Protein AF-A0A7W0TEV0-F1 (afdb_monomer)

Radius of gyration: 16.95 Å; Cα contacts (8 Å, |Δi|>4): 9; chains: 1; bounding box: 26×40×44 Å

Solvent-accessible surface area (backbone atoms only — not comparable to full-atom values): 3355 Å² total; per-residue (Å²): 134,82,52,74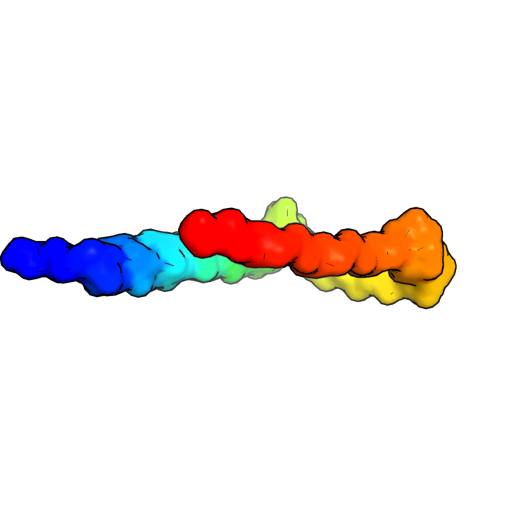,64,57,54,49,52,52,52,49,52,55,52,49,57,52,51,52,51,29,41,73,71,61,80,39,79,94,76,82,78,51,70,71,56,42,66,77,53,60,84,76,77,80,76,81,79,86,127

Structure (mmCIF, N/CA/C/O backbone):
data_AF-A0A7W0TEV0-F1
#
_entry.id   AF-A0A7W0TEV0-F1
#
loop_
_atom_site.group_PDB
_atom_site.id
_atom_site.type_symbol
_atom_site.label_atom_id
_atom_site.label_alt_id
_atom_site.label_comp_id
_atom_site.label_asym_id
_atom_site.label_entity_id
_atom_site.label_seq_id
_atom_site.pdbx_PDB_ins_code
_atom_site.Cartn_x
_atom_site.Cartn_y
_atom_site.Cartn_z
_atom_site.occupancy
_atom_site.B_iso_or_equiv
_atom_site.auth_seq_id
_atom_site.auth_comp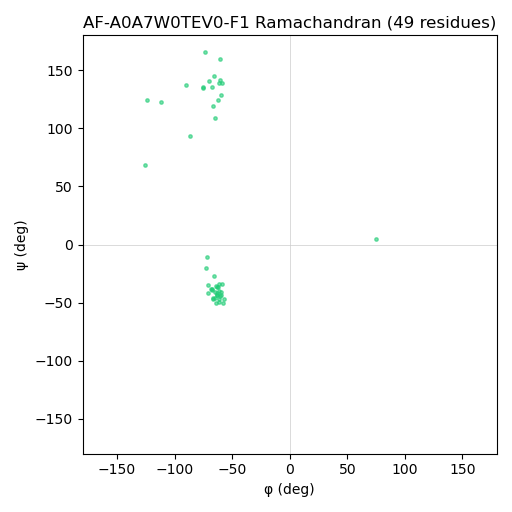_id
_atom_site.auth_asym_id
_atom_site.auth_atom_id
_atom_site.pdbx_PDB_model_num
ATOM 1 N N . MET A 1 1 ? -13.874 1.899 26.700 1.00 80.62 1 MET A N 1
ATOM 2 C CA . MET A 1 1 ? -14.351 2.575 25.473 1.00 80.62 1 MET A CA 1
ATOM 3 C C . MET A 1 1 ? -13.113 3.024 24.717 1.00 80.62 1 MET A C 1
ATOM 5 O O . MET A 1 1 ? -12.312 3.722 25.320 1.00 80.62 1 MET A O 1
ATOM 9 N N . LYS A 1 2 ? -12.889 2.559 23.483 1.00 84.38 2 LYS A N 1
ATOM 10 C CA . LYS A 1 2 ? -11.677 2.928 22.732 1.00 84.38 2 LYS A CA 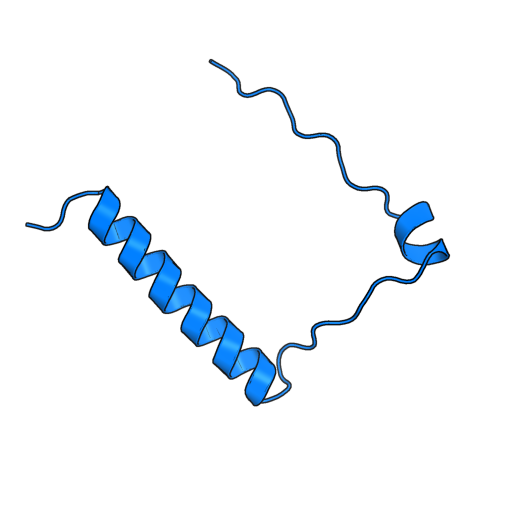1
ATOM 11 C C . LYS A 1 2 ? -11.804 4.359 22.214 1.00 84.38 2 LYS A C 1
ATOM 13 O O . LYS A 1 2 ? -12.844 4.722 21.658 1.00 84.38 2 LYS A O 1
ATOM 18 N N . THR A 1 3 ? -10.755 5.152 22.366 1.00 95.69 3 THR A N 1
ATOM 19 C CA . THR A 1 3 ? -10.630 6.484 21.772 1.00 95.69 3 THR A CA 1
ATOM 20 C C . THR A 1 3 ? -10.690 6.401 20.246 1.00 95.69 3 THR A C 1
ATOM 22 O O . THR A 1 3 ? -10.434 5.359 19.639 1.00 95.69 3 THR A O 1
ATOM 25 N N . GLN A 1 4 ? -11.009 7.517 19.590 1.00 95.88 4 GLN A N 1
ATOM 26 C CA . GLN A 1 4 ? -10.996 7.578 18.124 1.00 95.88 4 GLN A CA 1
ATOM 27 C C . GLN A 1 4 ? -9.614 7.242 17.549 1.00 95.88 4 GLN A C 1
ATOM 29 O O . GLN A 1 4 ? -9.527 6.614 16.497 1.00 95.88 4 GLN A O 1
ATOM 34 N N . LYS A 1 5 ? -8.546 7.623 18.259 1.00 95.69 5 LYS A N 1
ATOM 35 C CA . LYS A 1 5 ? -7.167 7.320 17.880 1.00 95.69 5 LYS A CA 1
ATOM 36 C C . LYS A 1 5 ? -6.897 5.816 17.901 1.00 95.69 5 LYS A C 1
ATOM 38 O O . LYS A 1 5 ? -6.447 5.277 16.898 1.00 95.69 5 LYS A O 1
ATOM 43 N N . GLU A 1 6 ? -7.243 5.137 18.990 1.00 96.06 6 GLU A N 1
ATOM 44 C CA . GLU A 1 6 ? -7.063 3.682 19.104 1.00 96.06 6 GLU A CA 1
ATOM 45 C C . GLU A 1 6 ? -7.849 2.932 18.023 1.00 96.06 6 GLU A C 1
ATOM 47 O O . GLU A 1 6 ? -7.326 2.022 17.389 1.00 96.06 6 GLU A O 1
ATOM 52 N N . GLN A 1 7 ? -9.078 3.367 17.727 1.00 95.56 7 GLN A N 1
ATOM 53 C CA . GLN A 1 7 ? -9.871 2.778 16.644 1.00 95.56 7 GLN A CA 1
ATOM 54 C C . GLN A 1 7 ? -9.235 2.984 15.258 1.00 95.56 7 GLN A C 1
ATOM 56 O O . GLN A 1 7 ? -9.349 2.118 14.390 1.00 95.56 7 GLN A O 1
ATOM 61 N N . GLN A 1 8 ? -8.589 4.129 15.013 1.00 96.75 8 GLN A N 1
ATOM 62 C CA . GLN A 1 8 ? -7.871 4.389 13.760 1.00 96.75 8 GLN A CA 1
ATOM 63 C C . GLN A 1 8 ? -6.596 3.550 13.651 1.00 96.75 8 GLN A C 1
ATOM 65 O O . GLN A 1 8 ? -6.329 2.994 12.583 1.00 96.75 8 GLN A O 1
ATOM 70 N N . ASP A 1 9 ? -5.848 3.429 14.746 1.00 96.69 9 ASP A N 1
ATOM 71 C CA . ASP A 1 9 ? -4.617 2.645 14.803 1.00 96.69 9 ASP A CA 1
ATOM 72 C C . ASP A 1 9 ? -4.929 1.146 14.579 1.00 96.69 9 ASP A C 1
ATOM 74 O O . ASP A 1 9 ? -4.285 0.498 13.754 1.00 96.69 9 ASP A O 1
ATOM 78 N N . GLU A 1 10 ? -6.010 0.615 15.161 1.00 96.25 10 GLU A N 1
ATOM 79 C CA . GLU A 1 10 ? -6.476 -0.762 14.913 1.00 96.25 10 GLU A CA 1
ATOM 80 C C . GLU A 1 10 ? -6.895 -1.013 13.461 1.00 96.25 10 GLU A C 1
ATOM 82 O O . GLU A 1 10 ? -6.527 -2.028 12.859 1.00 96.25 10 GLU A O 1
ATOM 87 N N . LYS A 1 11 ? -7.639 -0.076 12.861 1.00 96.25 11 LYS A N 1
ATOM 88 C CA . LYS A 1 11 ? -8.015 -0.158 11.441 1.00 96.25 11 LYS A CA 1
ATOM 89 C C . LYS A 1 11 ? -6.784 -0.151 10.542 1.00 96.25 11 LYS A C 1
ATOM 91 O O . LYS A 1 11 ? -6.733 -0.905 9.571 1.00 96.25 11 LYS A O 1
ATOM 96 N N . ARG A 1 12 ? -5.784 0.675 10.870 1.00 96.88 12 ARG A N 1
ATOM 97 C CA . ARG A 1 12 ? -4.515 0.733 10.140 1.00 96.88 12 ARG A CA 1
ATOM 98 C C . ARG A 1 12 ? -3.786 -0.607 10.205 1.00 96.88 12 ARG A C 1
ATOM 100 O O . ARG A 1 12 ? -3.399 -1.112 9.158 1.00 96.88 12 ARG A O 1
ATOM 107 N N . LEU A 1 13 ? -3.640 -1.186 11.396 1.00 97.56 13 LEU A N 1
ATOM 108 C CA . LEU A 1 13 ? -2.978 -2.483 11.582 1.00 97.56 13 LEU A CA 1
ATOM 109 C C . LEU A 1 13 ? -3.698 -3.600 10.821 1.00 97.56 13 LEU A C 1
ATOM 111 O O . LEU A 1 13 ? -3.064 -4.369 10.105 1.00 97.56 13 LEU A O 1
ATOM 115 N N . THR A 1 14 ? -5.030 -3.628 10.895 1.00 97.44 14 THR A N 1
ATOM 116 C CA . THR A 1 14 ? -5.849 -4.611 10.170 1.00 97.44 14 THR A CA 1
ATOM 117 C C . THR A 1 14 ? -5.642 -4.505 8.659 1.00 97.44 14 THR A C 1
ATOM 119 O O . THR A 1 14 ? -5.484 -5.519 7.979 1.00 97.44 14 THR A O 1
ATOM 122 N N . LYS A 1 15 ? -5.601 -3.277 8.122 1.00 97.81 15 LYS A N 1
ATOM 123 C CA . LYS A 1 15 ? -5.388 -3.062 6.688 1.00 97.81 15 LYS A CA 1
ATOM 124 C C . LYS A 1 15 ? -3.977 -3.445 6.249 1.00 97.81 15 LYS A C 1
ATOM 126 O O . LYS A 1 15 ? -3.824 -4.006 5.169 1.00 97.81 15 LYS A O 1
ATOM 131 N N . LEU A 1 16 ? -2.965 -3.160 7.067 1.00 97.88 16 LEU A N 1
ATOM 132 C CA . LEU A 1 16 ? -1.584 -3.551 6.777 1.00 97.88 16 LEU A CA 1
ATOM 133 C C . LEU A 1 16 ? -1.446 -5.074 6.694 1.00 97.88 16 LEU A C 1
ATOM 135 O O . LEU A 1 16 ? -0.945 -5.567 5.690 1.00 97.88 16 LEU A O 1
ATOM 139 N N . ALA A 1 17 ? -2.004 -5.809 7.658 1.00 97.94 17 ALA A N 1
ATOM 140 C CA . ALA A 1 17 ? -1.983 -7.272 7.643 1.00 97.94 17 ALA A CA 1
ATOM 141 C C . ALA A 1 17 ? -2.714 -7.870 6.422 1.00 97.94 17 ALA A C 1
ATOM 143 O O . ALA A 1 17 ? -2.333 -8.908 5.887 1.00 97.94 17 ALA A O 1
ATOM 144 N N . GLU A 1 18 ? -3.790 -7.233 5.952 1.00 98.00 18 GLU A N 1
ATOM 145 C CA . GLU A 1 18 ? -4.461 -7.635 4.711 1.00 98.00 18 GLU A CA 1
ATOM 146 C C . GLU A 1 18 ? -3.561 -7.446 3.484 1.00 98.00 18 GLU A C 1
ATOM 148 O O . GLU A 1 18 ? -3.451 -8.360 2.669 1.00 98.00 18 GLU A O 1
ATO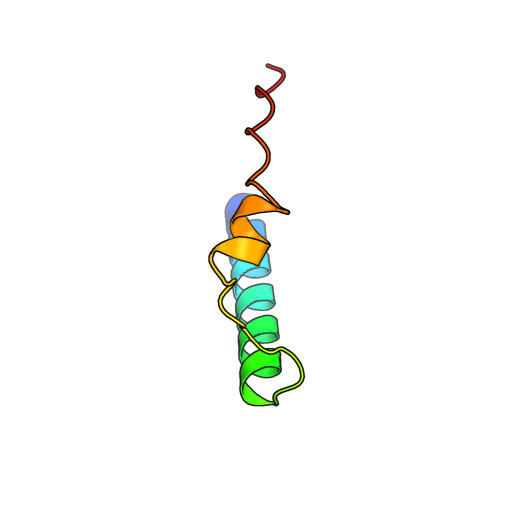M 153 N N . VAL A 1 19 ? -2.901 -6.290 3.374 1.00 97.56 19 VAL A N 1
ATOM 154 C CA . VAL A 1 19 ? -1.973 -5.984 2.276 1.00 97.56 19 VAL A CA 1
ATOM 155 C C . VAL A 1 19 ? -0.783 -6.941 2.287 1.00 97.56 19 VAL A C 1
ATOM 157 O O . VAL A 1 19 ? -0.432 -7.467 1.237 1.00 97.56 19 VAL A O 1
ATOM 160 N N . GLU A 1 20 ? -0.204 -7.225 3.454 1.00 97.56 20 GLU A N 1
ATOM 161 C CA . GLU A 1 20 ? 0.894 -8.189 3.603 1.00 97.56 20 GLU A CA 1
ATOM 162 C C . GLU A 1 20 ? 0.500 -9.575 3.081 1.00 97.56 20 GLU A C 1
ATOM 164 O O . GLU A 1 20 ? 1.207 -10.133 2.246 1.00 97.56 20 GLU A O 1
ATOM 169 N N . ARG A 1 21 ? -0.683 -10.082 3.458 1.00 97.94 21 ARG A N 1
ATOM 170 C CA . ARG A 1 21 ? -1.206 -11.359 2.935 1.00 97.94 21 ARG A CA 1
ATOM 171 C C . ARG A 1 21 ? -1.431 -11.336 1.424 1.00 97.94 21 ARG A C 1
ATOM 173 O O . ARG A 1 21 ? -1.230 -12.345 0.747 1.00 97.94 21 ARG A O 1
ATOM 180 N N . GLN A 1 22 ? -1.868 -10.207 0.871 1.00 98.00 22 GLN A N 1
ATOM 181 C CA . GLN A 1 22 ? -2.042 -10.072 -0.577 1.00 98.00 22 GLN A CA 1
ATOM 182 C C . GLN A 1 22 ? -0.696 -10.098 -1.311 1.00 98.00 22 GLN A C 1
ATOM 184 O O . GLN A 1 22 ? -0.594 -10.727 -2.363 1.00 98.00 22 GLN A O 1
ATOM 189 N N . VAL A 1 23 ? 0.338 -9.475 -0.738 1.00 97.56 23 VAL A N 1
ATOM 190 C CA . VAL A 1 23 ? 1.703 -9.529 -1.277 1.00 97.56 23 VAL A CA 1
ATOM 191 C C . VAL A 1 23 ? 2.273 -10.942 -1.186 1.00 97.56 23 VAL A C 1
ATOM 193 O O . VAL A 1 23 ? 2.784 -11.450 -2.179 1.00 97.56 23 VAL A O 1
ATOM 196 N N . GLU A 1 24 ? 2.130 -11.606 -0.038 1.00 96.81 24 GLU A N 1
ATOM 197 C CA . GLU A 1 24 ? 2.622 -12.972 0.176 1.00 96.81 24 GLU A CA 1
ATOM 198 C C . GLU A 1 24 ? 1.938 -13.992 -0.746 1.00 96.81 24 GLU A C 1
ATOM 200 O O . GLU A 1 24 ? 2.600 -14.835 -1.345 1.00 96.81 24 GLU A O 1
ATOM 205 N N . SER A 1 25 ? 0.619 -13.878 -0.932 1.00 97.69 25 SER A N 1
ATOM 206 C CA . SER A 1 25 ? -0.134 -14.728 -1.868 1.00 97.69 25 SER A CA 1
ATOM 207 C C . SER A 1 25 ? 0.129 -14.419 -3.347 1.00 97.69 25 SER A C 1
ATOM 209 O O . SER A 1 25 ? -0.334 -15.161 -4.212 1.00 97.69 25 SER A O 1
ATOM 211 N N . GLY A 1 26 ? 0.813 -13.314 -3.660 1.00 95.81 26 GLY A N 1
ATOM 212 C CA . GLY A 1 26 ? 1.035 -12.848 -5.031 1.00 95.81 26 GLY A CA 1
ATOM 213 C C . GLY A 1 26 ? -0.193 -12.218 -5.697 1.00 95.81 26 GLY A C 1
ATOM 214 O O . GLY A 1 26 ? -0.131 -11.851 -6.869 1.00 95.81 26 GLY A O 1
ATOM 215 N N . SER A 1 27 ? -1.302 -12.051 -4.967 1.00 96.75 27 SER A N 1
ATOM 216 C CA . SER A 1 27 ? -2.493 -11.348 -5.468 1.00 96.75 27 SER A CA 1
ATOM 217 C C . SER A 1 27 ? -2.290 -9.833 -5.568 1.00 96.75 27 SER A C 1
ATOM 219 O O . SER A 1 27 ? -2.985 -9.165 -6.335 1.00 96.75 27 SER A O 1
ATOM 221 N N . LEU A 1 28 ? -1.302 -9.294 -4.846 1.00 96.44 28 LEU A N 1
ATOM 222 C CA . LEU A 1 28 ? -0.819 -7.924 -4.972 1.00 96.44 28 LEU A CA 1
ATOM 223 C C . LEU A 1 28 ? 0.686 -7.922 -5.259 1.00 96.44 28 LEU A C 1
ATOM 225 O O . LEU A 1 28 ? 1.476 -8.443 -4.481 1.00 96.44 28 LEU A O 1
ATOM 229 N N . VAL A 1 29 ? 1.102 -7.275 -6.348 1.00 95.62 29 VAL A N 1
ATOM 230 C CA . VAL A 1 29 ? 2.520 -7.162 -6.720 1.00 95.62 29 VAL A CA 1
ATOM 231 C C . VAL A 1 29 ? 2.982 -5.718 -6.572 1.00 95.62 29 VAL A C 1
ATOM 233 O O . VAL A 1 29 ? 2.445 -4.811 -7.210 1.00 95.62 29 VAL A O 1
ATOM 236 N N . VAL A 1 30 ? 4.014 -5.497 -5.757 1.00 93.56 30 VAL A N 1
ATOM 237 C CA . VAL A 1 30 ? 4.642 -4.178 -5.596 1.00 93.56 30 VAL A CA 1
ATOM 238 C C . VAL A 1 30 ? 5.716 -4.001 -6.673 1.00 93.56 30 VAL A C 1
ATOM 240 O O . VAL A 1 30 ? 6.860 -4.418 -6.511 1.00 93.56 30 VAL A O 1
ATOM 243 N N . ARG A 1 31 ? 5.336 -3.397 -7.804 1.00 93.56 31 ARG A N 1
ATOM 244 C CA . ARG A 1 31 ? 6.245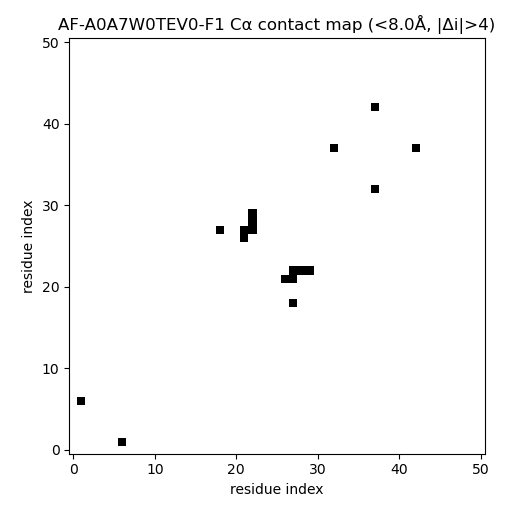 -3.065 -8.913 1.00 93.56 31 ARG A CA 1
ATOM 245 C C . ARG A 1 31 ? 6.836 -1.666 -8.736 1.00 93.56 31 ARG A C 1
ATOM 247 O O . ARG A 1 31 ? 6.111 -0.709 -8.476 1.00 93.56 31 ARG A O 1
ATOM 254 N N . GLN A 1 32 ? 8.135 -1.537 -8.995 1.00 93.00 32 GLN A N 1
ATOM 255 C CA . GLN A 1 32 ? 8.788 -0.236 -9.123 1.00 93.00 32 GLN A CA 1
ATOM 256 C C . GLN A 1 32 ? 8.451 0.412 -10.468 1.00 93.00 32 GLN A C 1
ATOM 258 O O . GLN A 1 32 ? 8.505 -0.240 -11.511 1.00 93.00 32 GLN A O 1
ATOM 263 N N . MET A 1 33 ? 8.124 1.703 -10.443 1.00 93.50 33 MET A N 1
ATOM 264 C CA . MET A 1 33 ? 7.957 2.488 -11.667 1.00 93.50 33 MET A CA 1
ATOM 265 C C . MET A 1 33 ? 9.310 2.713 -12.352 1.00 93.50 33 MET A C 1
ATOM 267 O O . MET A 1 33 ? 10.305 3.009 -11.689 1.00 93.50 33 MET A O 1
ATOM 271 N N . THR A 1 34 ? 9.329 2.635 -13.681 1.00 95.38 34 THR A N 1
ATOM 272 C CA . THR A 1 34 ? 10.461 3.070 -14.515 1.00 95.38 34 THR A CA 1
ATOM 273 C C . THR A 1 34 ? 10.558 4.600 -14.575 1.00 95.38 34 THR A C 1
ATOM 275 O O . THR A 1 34 ? 9.613 5.309 -14.212 1.00 95.38 34 THR A O 1
ATOM 278 N N . ALA A 1 35 ? 11.694 5.123 -15.049 1.00 95.62 35 ALA A N 1
ATOM 279 C CA . ALA A 1 35 ? 11.875 6.561 -15.255 1.00 95.62 35 ALA A CA 1
ATOM 280 C C . ALA A 1 35 ? 10.812 7.130 -16.216 1.00 95.62 35 ALA A C 1
ATOM 282 O O . ALA A 1 35 ? 10.091 8.049 -15.836 1.00 95.62 35 ALA A O 1
ATOM 283 N N . ASP A 1 36 ? 10.622 6.503 -17.380 1.00 96.31 36 ASP A N 1
ATOM 284 C CA . ASP A 1 36 ? 9.641 6.921 -18.392 1.00 96.31 36 ASP A CA 1
ATOM 285 C C . ASP A 1 36 ? 8.191 6.847 -17.887 1.00 96.31 36 ASP A C 1
ATOM 287 O O . ASP A 1 36 ? 7.337 7.659 -18.242 1.00 96.31 36 ASP A O 1
ATOM 291 N N . GLU A 1 37 ? 7.854 5.844 -17.069 1.00 95.25 37 GLU A N 1
ATOM 292 C CA . GLU A 1 37 ? 6.534 5.768 -16.430 1.00 95.25 37 GLU A CA 1
ATOM 293 C C . GLU A 1 37 ? 6.344 6.887 -15.407 1.00 95.25 37 GLU A C 1
ATOM 295 O O . GLU A 1 37 ? 5.251 7.448 -15.327 1.00 95.25 37 GLU A O 1
ATOM 300 N N . ARG A 1 38 ? 7.383 7.223 -14.636 1.00 94.25 38 ARG A N 1
ATOM 301 C CA . ARG A 1 38 ? 7.342 8.296 -13.636 1.00 94.25 38 ARG A CA 1
ATOM 302 C C . ARG A 1 38 ? 7.284 9.679 -14.279 1.00 94.25 38 ARG A C 1
ATOM 304 O O . ARG A 1 38 ? 6.602 10.549 -13.747 1.00 94.25 38 ARG A O 1
ATOM 311 N N . GLU A 1 39 ? 7.950 9.869 -15.412 1.00 95.06 39 GLU A N 1
ATOM 312 C CA . GLU A 1 39 ? 7.865 11.093 -16.209 1.00 95.06 39 GLU A CA 1
ATOM 313 C C . GLU A 1 39 ? 6.468 11.266 -16.814 1.00 95.06 39 GLU A C 1
ATOM 315 O O . GLU A 1 39 ? 5.867 12.328 -16.677 1.00 95.06 39 GLU A O 1
ATOM 320 N N . ARG A 1 40 ? 5.903 10.199 -17.401 1.00 96.19 40 ARG A N 1
ATOM 321 C CA . ARG A 1 40 ? 4.526 10.209 -17.929 1.00 96.19 40 ARG A CA 1
ATOM 322 C C . ARG A 1 40 ? 3.463 10.369 -16.843 1.00 96.19 40 ARG A C 1
ATOM 324 O O . ARG A 1 40 ? 2.376 10.870 -17.122 1.00 96.19 40 ARG A O 1
ATOM 331 N N . ASN A 1 41 ? 3.759 9.944 -15.615 1.00 93.00 41 ASN A N 1
ATOM 332 C CA . ASN A 1 41 ? 2.839 9.979 -14.478 1.00 93.00 41 ASN A CA 1
ATOM 333 C C . ASN A 1 41 ? 3.478 10.710 -13.288 1.00 93.00 41 ASN A C 1
ATOM 335 O O . ASN A 1 41 ? 3.778 10.084 -12.263 1.00 93.00 41 ASN A O 1
ATOM 339 N N . PRO A 1 42 ? 3.693 12.033 -13.394 1.00 92.19 42 PRO A N 1
ATOM 340 C CA . PRO A 1 42 ? 4.352 12.780 -12.340 1.00 92.19 42 PRO A CA 1
ATOM 341 C C . PRO A 1 42 ? 3.488 12.790 -11.068 1.00 92.19 42 PRO A C 1
ATOM 343 O O . PRO A 1 42 ? 2.251 12.838 -11.140 1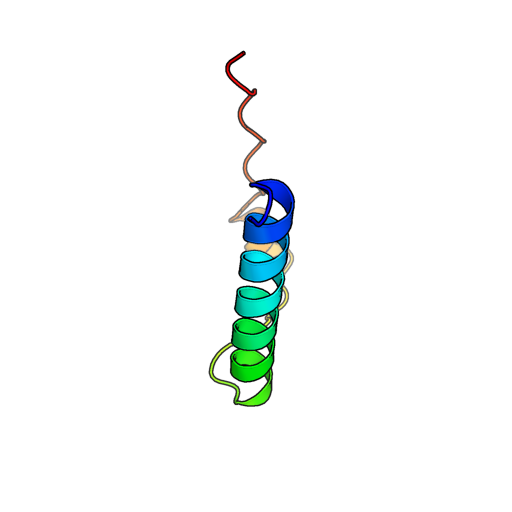.00 92.19 42 PRO A O 1
ATOM 346 N N . PRO A 1 43 ? 4.110 12.760 -9.875 1.00 90.56 43 PRO A N 1
ATOM 347 C CA . PRO A 1 43 ? 3.380 12.815 -8.618 1.00 90.56 43 PRO A CA 1
ATOM 348 C C . PRO A 1 43 ? 2.564 14.107 -8.542 1.00 90.56 43 PRO A C 1
ATOM 350 O O . PRO A 1 43 ? 3.080 15.208 -8.736 1.00 90.56 43 PRO A O 1
ATOM 353 N N . ARG A 1 44 ? 1.269 13.975 -8.244 1.00 90.94 44 ARG A N 1
ATOM 354 C CA . ARG A 1 44 ? 0.378 15.134 -8.138 1.00 90.94 44 ARG A CA 1
ATOM 355 C C . ARG A 1 44 ? 0.772 15.983 -6.925 1.00 90.94 44 ARG A C 1
ATOM 357 O O . ARG A 1 44 ? 0.980 15.419 -5.845 1.00 90.94 44 ARG A O 1
ATOM 364 N N . PRO A 1 45 ? 0.825 17.321 -7.056 1.00 90.25 45 PRO A N 1
ATOM 365 C CA . PRO A 1 45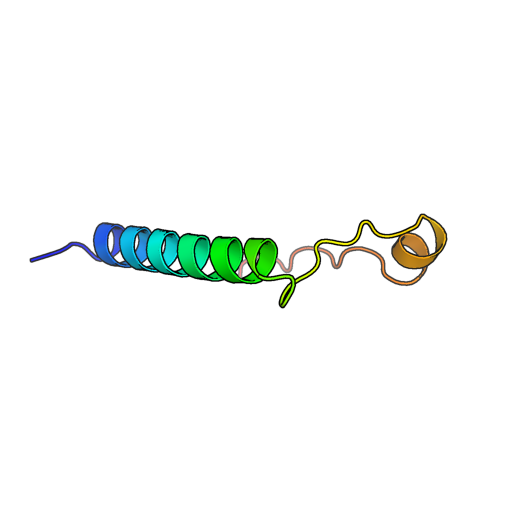 ? 1.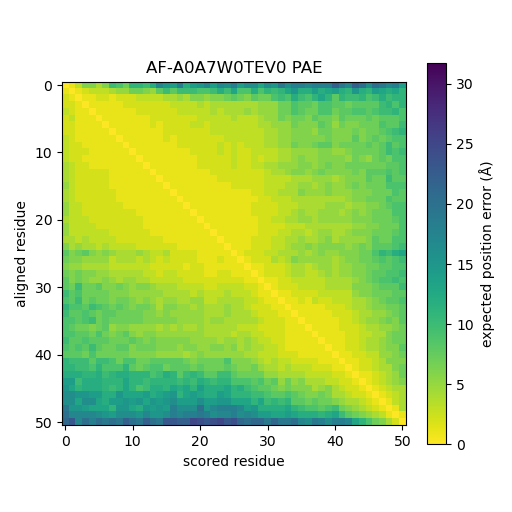089 18.185 -5.919 1.00 90.25 45 PRO A CA 1
ATOM 366 C C . PRO A 1 45 ? 0.003 17.989 -4.859 1.00 90.25 45 PRO A C 1
ATOM 368 O O . PRO A 1 45 ? -1.183 17.817 -5.168 1.00 90.25 45 PRO A O 1
ATOM 371 N N . ARG A 1 46 ? 0.410 18.010 -3.587 1.00 90.56 46 ARG A N 1
ATOM 372 C CA . ARG A 1 46 ? -0.540 17.960 -2.475 1.00 90.56 46 ARG A CA 1
ATOM 373 C C . ARG A 1 46 ? -1.436 19.192 -2.545 1.00 90.56 46 ARG A C 1
ATOM 375 O O . ARG A 1 46 ? -0.943 20.316 -2.542 1.00 90.56 46 ARG A O 1
ATOM 382 N N . LYS A 1 47 ? -2.754 18.979 -2.596 1.00 90.31 47 LYS A N 1
ATOM 383 C CA . LYS A 1 47 ? -3.714 20.082 -2.488 1.00 90.31 47 LYS A CA 1
ATOM 384 C C . LYS A 1 47 ? -3.547 20.753 -1.117 1.00 90.31 47 LYS A C 1
ATOM 386 O O . LYS A 1 47 ? -3.376 20.030 -0.129 1.00 90.31 47 LYS A O 1
ATOM 391 N N . PRO A 1 48 ? -3.606 22.094 -1.038 1.00 88.75 48 PRO A N 1
ATOM 392 C CA . PRO A 1 48 ? -3.582 22.784 0.241 1.00 88.75 48 PRO A CA 1
ATOM 393 C C . PRO A 1 48 ? -4.757 22.302 1.095 1.00 88.75 48 PRO A C 1
ATOM 395 O O . PRO A 1 48 ? -5.865 22.080 0.594 1.00 88.75 48 PRO A O 1
ATOM 398 N N . LYS A 1 49 ? -4.500 22.099 2.387 1.00 88.62 49 LYS A N 1
ATOM 399 C CA . LYS A 1 49 ? -5.540 21.725 3.342 1.00 88.62 49 LYS A CA 1
ATOM 400 C C . LYS A 1 49 ? -6.487 22.923 3.455 1.00 88.62 49 LYS A C 1
ATOM 402 O O . LYS A 1 49 ? -6.033 24.008 3.801 1.00 88.62 49 LYS A O 1
ATOM 407 N N . ARG A 1 50 ? -7.769 22.748 3.121 1.00 81.50 50 ARG A N 1
ATOM 408 C CA . ARG A 1 50 ? -8.790 23.753 3.450 1.00 81.50 50 ARG A CA 1
ATOM 409 C C . ARG A 1 50 ? -8.880 23.792 4.978 1.00 81.50 50 ARG A C 1
ATOM 411 O O . ARG A 1 50 ? -9.254 22.780 5.569 1.00 81.50 50 ARG A O 1
ATOM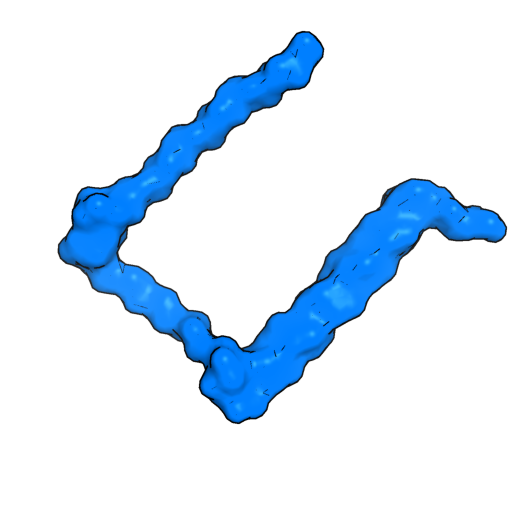 418 N N . SER A 1 51 ? -8.388 24.879 5.572 1.00 74.94 51 SER A N 1
ATOM 419 C CA . SER A 1 51 ? -8.563 25.221 6.988 1.00 74.94 51 SER A CA 1
ATOM 420 C C . SER A 1 51 ? -10.006 25.598 7.262 1.00 74.94 51 SER A C 1
ATOM 422 O O . SER A 1 51 ? -10.553 26.326 6.402 1.00 74.94 51 SER A O 1
#

Secondary structure (DSSP, 8-state):
---HHHHHHHHHHHHHHHHHHHHHTTSS--PPPPHHHHHHSPPPPPPPP--

Foldseek 3Di:
DDDPVRVVVVVVVVVVVVVVVCCVVVVDDDDDDDPVRCVVPPDDDDDDDDD

Sequence (51 aa):
MKTQKEQQDEKRLTKLAEVERQVESGSLVVRQMTADERERNPPRPRKPKRS

pLDDT: mean 94.01, std 4.8, range [74.94, 98.0]

Mean predicted aligned error: 5.42 Å